Protein AF-A0AAE2JBH0-F1 (afdb_monomer)

Solvent-accessible surface area (backbone atoms only — not comparable to full-atom values): 2549 Å² total; per-residue (Å²): 134,86,83,79,77,85,80,92,66,92,63,5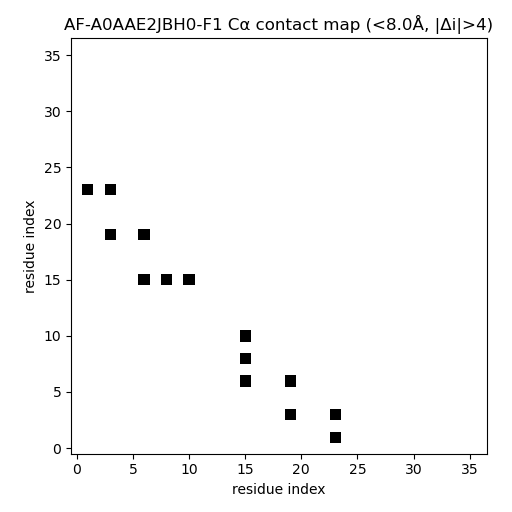3,74,68,55,46,54,54,49,52,50,54,53,49,52,52,61,74,47,33,81,84,72,56,79,80,131

Mean predicted aligned error: 4.59 Å

Secondary structure (DSSP, 8-state):
---PPPP--SS-HHHHHHHHHHHHHHHHTHHHH----

Sequence (37 aa):
MMILPAINTDASKHEKEQISRTVQEMFEEAEFWLVSE

Structure (mmCIF, N/CA/C/O backbone):
data_AF-A0AAE2JBH0-F1
#
_entry.id   AF-A0AAE2JBH0-F1
#
loop_
_atom_site.group_PDB
_atom_site.id
_atom_site.type_symbol
_atom_site.label_atom_id
_atom_site.label_alt_id
_atom_site.label_comp_id
_atom_site.label_asym_id
_atom_site.label_entity_id
_atom_site.label_seq_id
_atom_site.pdbx_PDB_ins_code
_atom_site.Cartn_x
_atom_site.Cartn_y
_atom_site.Cartn_z
_atom_site.occupancy
_atom_site.B_iso_or_equiv
_atom_site.auth_seq_id
_atom_site.auth_comp_id
_atom_site.auth_asym_id
_atom_site.auth_atom_id
_atom_site.pdbx_PDB_model_num
ATOM 1 N N . MET A 1 1 ? 10.122 -7.644 12.399 1.00 65.69 1 MET A N 1
ATOM 2 C CA . MET A 1 1 ? 10.149 -7.365 10.951 1.00 65.69 1 MET A CA 1
ATOM 3 C C . MET A 1 1 ? 9.099 -8.241 10.292 1.00 65.69 1 MET A C 1
ATOM 5 O O . MET A 1 1 ? 9.291 -9.454 10.254 1.00 65.69 1 MET A O 1
ATOM 9 N N . MET A 1 2 ? 7.963 -7.675 9.878 1.00 70.75 2 MET A N 1
ATOM 10 C CA . MET A 1 2 ? 7.027 -8.418 9.028 1.00 70.75 2 MET A CA 1
ATOM 11 C C . MET A 1 2 ? 7.663 -8.605 7.649 1.00 70.75 2 MET A C 1
ATOM 13 O O . MET A 1 2 ? 8.298 -7.691 7.133 1.00 70.75 2 MET A O 1
ATOM 17 N N . ILE A 1 3 ? 7.526 -9.796 7.068 1.00 7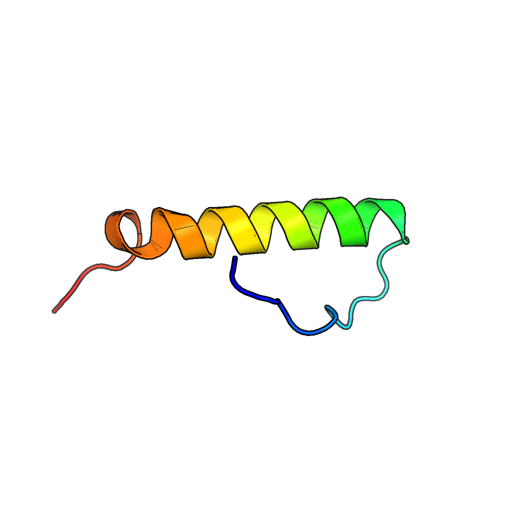1.75 3 ILE A N 1
ATOM 18 C CA . ILE A 1 3 ? 7.950 -10.054 5.690 1.00 71.75 3 ILE A CA 1
ATOM 19 C C . ILE A 1 3 ? 6.707 -9.902 4.820 1.00 71.75 3 ILE A C 1
ATOM 21 O O . ILE A 1 3 ? 5.808 -10.741 4.881 1.00 71.75 3 ILE A O 1
ATOM 25 N N . LEU A 1 4 ? 6.644 -8.822 4.041 1.00 75.19 4 LEU A N 1
ATOM 26 C CA . LEU A 1 4 ? 5.547 -8.604 3.104 1.00 75.19 4 LEU A CA 1
ATOM 27 C C . LEU A 1 4 ? 5.709 -9.530 1.886 1.00 75.19 4 LEU A C 1
ATOM 29 O O . LEU A 1 4 ? 6.812 -9.632 1.339 1.00 75.19 4 LEU A O 1
ATOM 33 N N . PRO A 1 5 ? 4.638 -10.210 1.438 1.00 79.69 5 PRO A N 1
ATOM 34 C CA . PRO A 1 5 ? 4.660 -10.923 0.168 1.00 79.69 5 PRO A CA 1
ATOM 35 C C . PRO A 1 5 ? 4.919 -9.945 -0.987 1.00 79.69 5 PRO A C 1
ATOM 37 O O . PRO A 1 5 ? 4.635 -8.751 -0.891 1.00 79.69 5 PRO A O 1
ATOM 40 N N . ALA A 1 6 ? 5.463 -10.455 -2.093 1.00 79.88 6 ALA A N 1
ATOM 41 C CA . ALA A 1 6 ? 5.778 -9.628 -3.253 1.00 79.88 6 ALA A CA 1
ATOM 42 C C . ALA A 1 6 ? 4.529 -8.897 -3.775 1.00 79.88 6 ALA A C 1
ATOM 44 O O . ALA A 1 6 ? 3.487 -9.514 -4.007 1.00 79.88 6 ALA A O 1
ATOM 45 N N . ILE A 1 7 ? 4.650 -7.584 -3.994 1.00 84.75 7 ILE A N 1
ATOM 46 C CA . ILE A 1 7 ? 3.550 -6.764 -4.504 1.00 84.75 7 ILE A CA 1
ATOM 47 C C . ILE A 1 7 ? 3.433 -6.976 -6.014 1.00 84.75 7 ILE A C 1
ATOM 49 O O . ILE A 1 7 ? 4.342 -6.656 -6.788 1.00 84.75 7 ILE A O 1
ATOM 53 N N . ASN A 1 8 ? 2.301 -7.533 -6.434 1.00 88.19 8 ASN A N 1
ATOM 54 C CA . ASN A 1 8 ? 2.025 -7.828 -7.833 1.00 88.19 8 ASN A CA 1
ATOM 55 C C . ASN A 1 8 ? 1.505 -6.579 -8.566 1.00 88.19 8 ASN A C 1
ATOM 57 O O . ASN A 1 8 ? 0.303 -6.425 -8.760 1.00 88.19 8 ASN A O 1
ATOM 61 N N . THR A 1 9 ? 2.419 -5.675 -8.929 1.00 89.94 9 THR A N 1
ATOM 62 C CA . THR A 1 9 ? 2.132 -4.460 -9.717 1.00 89.94 9 THR A CA 1
ATOM 63 C C . THR A 1 9 ? 2.911 -4.451 -11.035 1.00 89.94 9 THR A C 1
ATOM 65 O O . THR A 1 9 ? 3.911 -5.163 -11.187 1.00 89.94 9 THR A O 1
ATOM 68 N N . ASP A 1 10 ? 2.488 -3.610 -11.975 1.00 95.12 10 ASP A N 1
ATOM 69 C CA . 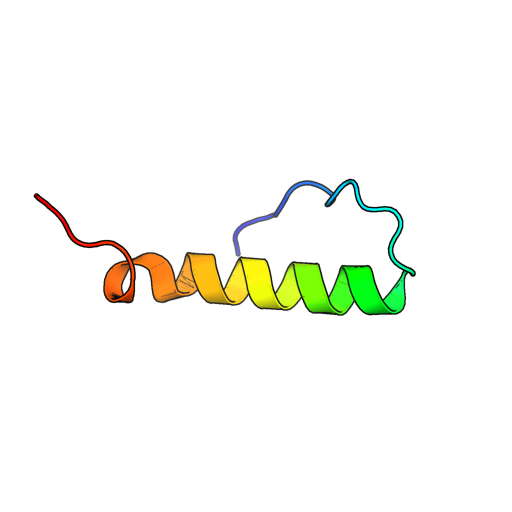ASP A 1 10 ? 3.201 -3.292 -13.219 1.00 95.12 10 ASP A CA 1
ATOM 70 C C . ASP A 1 10 ? 4.260 -2.184 -13.051 1.00 95.12 10 ASP A C 1
ATOM 72 O O . ASP A 1 10 ? 4.970 -1.860 -14.001 1.00 95.12 10 ASP A O 1
ATOM 76 N N . ALA A 1 11 ? 4.423 -1.651 -11.837 1.00 94.50 11 ALA A N 1
ATOM 77 C CA . ALA A 1 11 ? 5.394 -0.607 -11.541 1.00 94.50 11 ALA A CA 1
ATOM 78 C C . ALA A 1 11 ? 6.845 -1.097 -11.707 1.00 94.50 11 ALA A C 1
ATOM 80 O O . ALA A 1 11 ? 7.165 -2.289 -11.566 1.00 94.50 11 ALA A O 1
ATOM 81 N N . SER A 1 12 ? 7.751 -0.158 -11.975 1.00 96.50 12 SER A N 1
ATOM 82 C CA . SER A 1 12 ? 9.183 -0.431 -12.070 1.00 96.50 12 SER A CA 1
ATOM 83 C C . SER A 1 12 ? 9.740 -0.981 -10.754 1.00 96.50 12 SER A C 1
ATOM 85 O O . SER A 1 12 ? 9.145 -0.845 -9.684 1.00 96.50 12 SER A O 1
ATOM 87 N N . LYS A 1 13 ? 10.931 -1.589 -10.806 1.00 92.25 13 LYS A N 1
ATOM 88 C CA . LYS A 1 13 ? 11.601 -2.106 -9.601 1.00 92.25 13 LYS A CA 1
ATOM 89 C C . LYS A 1 13 ? 11.740 -1.029 -8.517 1.00 92.25 13 LYS A C 1
ATOM 91 O O . LYS A 1 13 ? 11.481 -1.307 -7.352 1.00 92.25 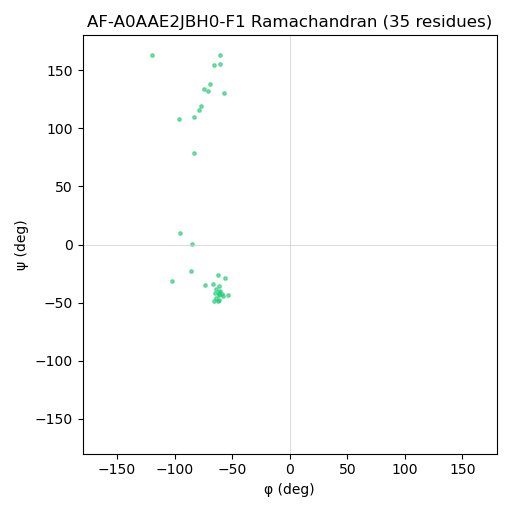13 LYS A O 1
ATOM 96 N N . HIS A 1 14 ? 12.118 0.186 -8.911 1.00 94.19 14 HIS A N 1
A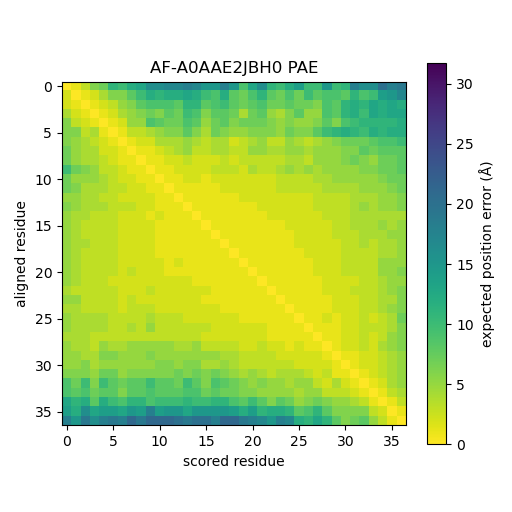TOM 97 C CA . HIS A 1 14 ? 12.293 1.298 -7.982 1.00 94.19 14 HIS A CA 1
ATOM 98 C C . HIS A 1 14 ? 10.973 1.699 -7.314 1.00 94.19 14 HIS A C 1
ATOM 100 O O . HIS A 1 14 ? 10.909 1.844 -6.096 1.00 94.19 14 HIS A O 1
ATOM 106 N N . GLU A 1 15 ? 9.902 1.815 -8.097 1.00 95.75 15 GLU A N 1
ATOM 107 C CA . GLU A 1 15 ? 8.571 2.131 -7.573 1.00 95.75 15 GLU A CA 1
ATOM 108 C C . GLU A 1 15 ? 8.059 1.016 -6.656 1.00 95.75 15 GLU A C 1
ATOM 110 O O . GLU A 1 15 ? 7.5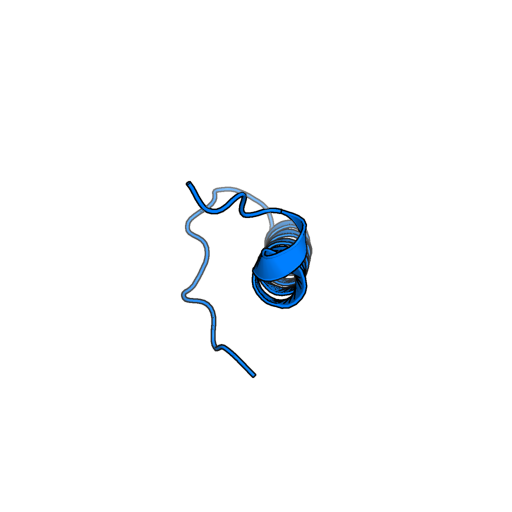09 1.293 -5.596 1.00 95.75 15 GLU A O 1
ATOM 115 N N . LYS A 1 16 ? 8.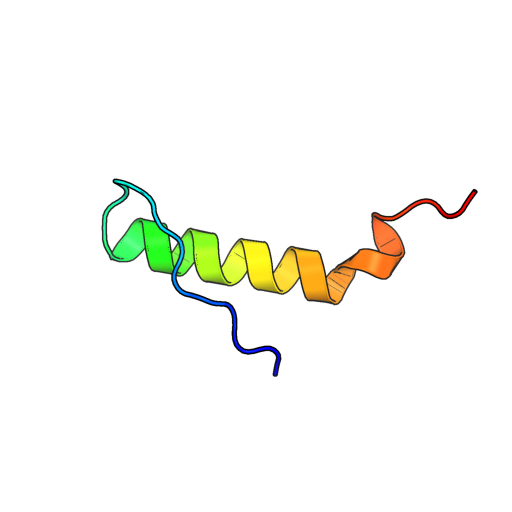314 -0.255 -6.989 1.00 93.31 16 LYS A N 1
ATOM 116 C CA . LYS A 1 16 ? 7.969 -1.392 -6.123 1.00 93.31 16 LYS A CA 1
ATOM 117 C C . LYS A 1 16 ? 8.670 -1.338 -4.771 1.00 93.31 16 LYS A C 1
ATOM 119 O O . LYS A 1 16 ? 8.041 -1.658 -3.766 1.00 93.31 16 LYS A O 1
ATOM 124 N N . GLU A 1 17 ? 9.937 -0.934 -4.727 1.00 92.31 17 GLU A N 1
ATOM 125 C CA . GLU A 1 17 ? 10.672 -0.754 -3.468 1.00 92.31 17 GLU A CA 1
ATOM 126 C C . GLU A 1 17 ? 10.057 0.371 -2.623 1.00 92.31 17 GLU A C 1
ATOM 128 O O . GLU A 1 17 ? 9.872 0.200 -1.417 1.00 92.31 17 GLU A O 1
ATOM 133 N N . GLN A 1 18 ? 9.674 1.489 -3.252 1.00 94.75 18 GLN A N 1
ATOM 134 C CA . GLN A 1 18 ? 8.980 2.585 -2.569 1.00 94.75 18 GLN A CA 1
ATOM 135 C C . GLN A 1 18 ? 7.620 2.141 -2.017 1.00 94.75 18 GLN A C 1
ATOM 137 O O . GLN A 1 18 ? 7.358 2.345 -0.835 1.00 94.75 18 GLN A O 1
ATOM 142 N N . ILE A 1 19 ? 6.797 1.472 -2.833 1.00 94.25 19 ILE A N 1
ATOM 143 C CA . ILE A 1 19 ? 5.484 0.959 -2.417 1.00 94.25 19 ILE A CA 1
ATOM 144 C C . ILE A 1 19 ? 5.646 -0.054 -1.279 1.00 94.25 19 ILE A C 1
ATOM 146 O O . ILE A 1 19 ? 4.917 0.014 -0.296 1.00 94.25 19 ILE A O 1
ATOM 150 N N . SER A 1 20 ? 6.621 -0.963 -1.377 1.00 92.50 20 SER A N 1
ATOM 151 C CA . SER A 1 20 ? 6.886 -1.961 -0.331 1.00 92.50 20 SER A CA 1
ATOM 152 C C . SER A 1 20 ? 7.215 -1.307 1.007 1.00 92.50 20 SER A C 1
ATOM 154 O O . SER A 1 20 ? 6.690 -1.732 2.032 1.00 92.50 20 SER A O 1
ATOM 156 N N . ARG A 1 21 ? 8.031 -0.244 0.994 1.00 92.31 21 ARG A N 1
ATOM 157 C CA . ARG A 1 21 ? 8.351 0.520 2.203 1.00 92.31 21 ARG A CA 1
ATOM 158 C C . ARG A 1 21 ? 7.120 1.231 2.767 1.00 92.31 21 ARG A C 1
ATOM 160 O O . ARG A 1 21 ? 6.844 1.081 3.947 1.00 92.31 21 ARG A O 1
ATOM 167 N N . THR A 1 22 ? 6.356 1.936 1.933 1.00 92.62 22 THR A N 1
ATOM 168 C CA . THR A 1 22 ? 5.153 2.651 2.389 1.00 92.62 22 THR A CA 1
ATOM 169 C C . THR A 1 22 ? 4.106 1.701 2.965 1.00 92.62 22 THR A C 1
ATOM 171 O O . THR A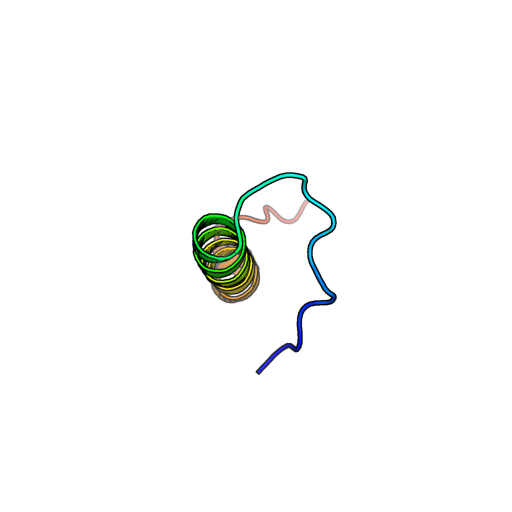 1 22 ? 3.540 1.977 4.015 1.00 92.62 22 THR A O 1
ATOM 174 N N . VAL A 1 23 ? 3.867 0.553 2.325 1.00 91.00 23 VAL A N 1
ATOM 175 C CA . VAL A 1 23 ? 2.943 -0.462 2.852 1.00 91.00 23 VAL A CA 1
ATOM 176 C C . VAL A 1 23 ? 3.430 -0.979 4.205 1.00 91.00 23 VAL A C 1
ATOM 178 O O . VAL A 1 23 ? 2.622 -1.142 5.114 1.00 91.00 23 VAL A O 1
ATOM 181 N N . GLN A 1 24 ? 4.737 -1.205 4.362 1.00 91.56 24 GLN A N 1
ATOM 182 C CA . GLN A 1 24 ? 5.303 -1.618 5.642 1.00 91.56 24 GLN A CA 1
ATOM 183 C C . GLN A 1 24 ? 5.066 -0.566 6.738 1.00 91.56 24 GLN A C 1
ATOM 185 O O . GLN A 1 24 ? 4.571 -0.927 7.802 1.00 91.56 24 GLN A O 1
ATOM 190 N N . GLU A 1 25 ? 5.340 0.710 6.458 1.00 91.31 25 GLU A N 1
ATOM 191 C CA . GLU A 1 25 ? 5.095 1.830 7.382 1.00 91.31 25 GLU A CA 1
ATOM 192 C C . GLU A 1 25 ? 3.610 1.905 7.791 1.00 91.31 25 GLU A C 1
ATOM 194 O O . GLU A 1 25 ? 3.295 1.976 8.975 1.00 91.31 25 GLU A O 1
ATOM 199 N N . MET A 1 26 ? 2.678 1.766 6.838 1.00 88.69 26 MET A N 1
ATOM 200 C CA . MET A 1 26 ? 1.236 1.765 7.128 1.00 88.69 26 MET A CA 1
ATOM 201 C C . MET A 1 26 ? 0.805 0.616 8.050 1.00 88.69 26 MET A C 1
ATOM 203 O O . MET A 1 26 ? -0.095 0.791 8.870 1.00 88.69 26 MET A O 1
ATOM 207 N N . PHE A 1 27 ? 1.420 -0.563 7.915 1.00 89.44 27 PHE A N 1
ATOM 208 C CA . PHE A 1 27 ? 1.150 -1.693 8.806 1.00 89.44 27 PHE A CA 1
ATOM 209 C C . PHE A 1 27 ? 1.771 -1.507 10.193 1.00 89.44 27 PHE A C 1
ATOM 211 O O . PHE A 1 27 ? 1.180 -1.945 11.178 1.00 89.44 27 PHE A O 1
ATOM 218 N N . GLU A 1 28 ? 2.945 -0.881 10.279 1.00 91.06 28 GLU A N 1
ATOM 219 C CA . GLU A 1 28 ? 3.589 -0.551 11.555 1.00 91.06 28 GLU A CA 1
ATOM 220 C C . GLU A 1 28 ? 2.785 0.502 12.334 1.00 91.06 28 GLU A C 1
ATOM 222 O O . GLU A 1 28 ? 2.682 0.411 13.553 1.00 91.06 28 GLU A O 1
ATOM 227 N N . GLU A 1 29 ? 2.132 1.431 11.634 1.00 91.25 29 GLU A N 1
ATOM 228 C CA . GLU A 1 29 ? 1.297 2.485 12.222 1.00 91.25 29 GLU A CA 1
ATOM 229 C C . GLU A 1 29 ? -0.199 2.136 12.272 1.00 91.25 29 GLU A C 1
ATOM 231 O O . GLU A 1 29 ? -1.026 3.001 12.564 1.00 91.25 29 GLU A O 1
ATOM 236 N N . ALA A 1 30 ? -0.585 0.888 11.983 1.00 89.25 30 ALA A N 1
ATOM 237 C CA . ALA A 1 30 ? -1.988 0.511 11.790 1.00 89.25 30 ALA A CA 1
ATOM 238 C C . ALA A 1 30 ? -2.894 0.864 12.987 1.00 89.25 30 ALA A C 1
ATOM 240 O O . ALA A 1 30 ? -4.068 1.162 12.791 1.00 89.25 30 ALA A O 1
ATOM 241 N N . GLU A 1 31 ? -2.353 0.899 14.207 1.00 87.88 31 GLU A N 1
ATOM 242 C CA . GLU A 1 31 ? -3.067 1.309 15.426 1.00 87.88 31 GLU A CA 1
ATOM 243 C C . GLU A 1 31 ? -3.572 2.763 15.413 1.00 87.88 31 GLU A C 1
ATOM 245 O O . GLU A 1 31 ? -4.563 3.068 16.071 1.00 87.88 31 GLU A O 1
ATOM 250 N N . PHE A 1 32 ? -2.932 3.656 14.650 1.00 87.06 32 PHE A N 1
ATOM 251 C CA . PHE A 1 32 ? -3.344 5.059 14.518 1.00 87.06 32 PHE A CA 1
ATOM 252 C C . PHE A 1 32 ? -4.405 5.265 13.434 1.00 87.06 32 PHE A C 1
ATOM 254 O O . PHE A 1 32 ? -5.133 6.258 13.456 1.00 87.06 32 PHE A O 1
ATOM 261 N N . TRP A 1 33 ? -4.484 4.338 12.479 1.00 83.19 33 TRP A N 1
ATOM 262 C CA . TRP A 1 33 ? -5.355 4.433 11.307 1.00 83.19 33 TRP A CA 1
ATOM 263 C C . TRP A 1 33 ? -6.618 3.578 11.436 1.00 83.19 33 TRP A C 1
ATOM 265 O O . TRP A 1 33 ? -7.664 3.933 10.891 1.00 83.19 33 TRP A O 1
ATOM 275 N N . LEU A 1 34 ? -6.539 2.451 12.144 1.00 85.50 34 LEU A N 1
ATOM 276 C CA . LEU A 1 34 ? -7.665 1.549 12.348 1.00 85.50 34 LEU A CA 1
ATOM 277 C C . LEU A 1 34 ? -8.532 2.043 13.507 1.00 85.50 34 LEU A C 1
ATOM 279 O O . LEU A 1 34 ? -8.156 1.961 14.673 1.00 85.50 34 LEU A O 1
ATOM 283 N N . VAL A 1 35 ? -9.731 2.520 13.181 1.00 82.88 35 VAL A N 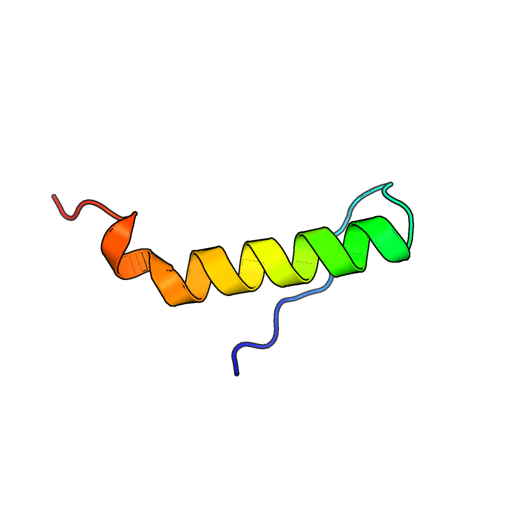1
ATOM 284 C CA . VAL A 1 35 ? -10.767 2.798 14.180 1.00 82.88 35 VAL A CA 1
ATOM 285 C C . VAL A 1 35 ? -11.395 1.466 14.596 1.00 82.88 35 VAL A C 1
ATOM 287 O O . VAL A 1 35 ? -11.948 0.757 13.758 1.00 82.88 35 VAL A O 1
ATOM 290 N N . SER A 1 36 ? -11.297 1.123 15.881 1.00 80.50 36 SER A N 1
ATOM 291 C CA . SER A 1 36 ? -12.107 0.053 16.477 1.00 80.50 36 SER A CA 1
ATOM 292 C C . SER A 1 36 ? -13.557 0.520 16.572 1.00 80.50 36 SER A C 1
ATOM 294 O O . SER A 1 36 ? -13.793 1.622 17.072 1.00 80.50 36 SER A O 1
ATOM 296 N N . GLU A 1 37 ? -14.511 -0.307 16.134 1.00 67.94 37 GLU A N 1
ATOM 297 C CA . GLU A 1 37 ? -15.906 -0.195 16.599 1.00 67.94 37 GLU A CA 1
ATOM 298 C C . GLU A 1 37 ? -16.026 -0.543 18.089 1.00 67.94 37 GLU A C 1
ATOM 300 O O . GLU A 1 37 ? -15.165 -1.310 18.593 1.00 67.94 37 GLU A O 1
#

pLDDT: mean 87.15, std 8.04, range [65.69, 96.5]

Foldseek 3Di:
DDDDDQDPDPDDPVVSVVVVVVVVVCVVCVVVVDDDD

Radius of gyration: 11.96 Å; Cα contacts (8 Å, |Δi|>4): 7; chains: 1; bounding box: 28×16×30 Å